Protein AF-A0A162LMN6-F1 (afd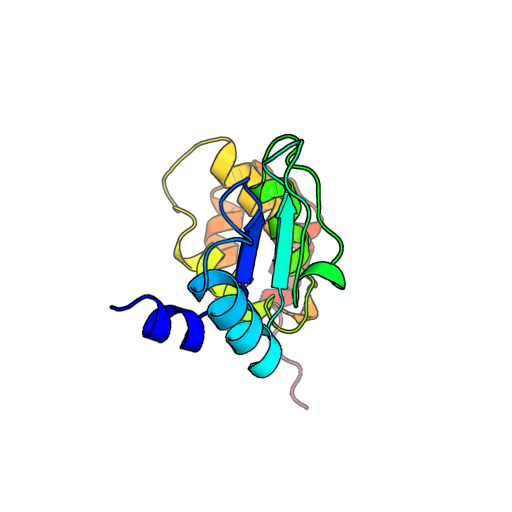b_monomer)

Foldseek 3Di:
DDPVVVLVVDQEEEAEFDPCQVVDPVNLVSLVSCVVVVHYYAYEYADPPTDDDDPCNPPDYDYDDPDPCLVCVLVQLAPPSRNQVSLVVLLVPLDLPDDDDVSLSSLVSNLSHPLVSDELVCLVSLVSVCVSDPSLVPDPSSVVSNVVSVDDPPDD

Solvent-accessible surface area (backbone atoms only — not comparable to full-atom values): 9344 Å² total; per-residue (Å²): 136,54,75,72,60,50,63,74,69,55,64,60,46,76,46,73,34,34,76,67,35,73,80,35,81,59,50,58,52,52,53,48,50,35,55,75,69,69,36,56,74,45,38,36,27,72,33,94,82,40,68,71,46,81,81,42,56,81,48,77,62,42,72,74,68,85,60,63,60,78,62,49,46,61,54,40,32,62,36,86,84,26,22,49,62,46,54,54,50,50,64,69,64,58,60,93,81,65,84,54,69,73,58,52,52,53,56,55,56,56,68,72,31,56,77,86,60,62,53,59,88,46,33,67,58,50,50,53,50,35,75,71,33,69,76,46,58,72,32,70,68,48,52,55,49,51,55,54,39,66,51,77,80,77,87,125

Mean predicted aligned error: 6.3 Å

Sequence (156 aa):
MSVQQTIFSCDALVALVCDNFSPSPWTDQEVGIALGRQIPVHCVRLSTTAKPAGFLAKVQAFPHQGNIVEHLLPHFITDPRTVRPAISSLLSILPYRADGRPVDEVALLLLKAPATAWQTTQKDRFSRLYHRRPVIRKSPQAQLLLDKLGREPAEA

Nearest PDB structures (foldseek):
  8fz9-assembly2_B  TM=8.334E-01  e=1.943E-02  Bacillus cereus
  2om7-assembly1_L  TM=6.691E-01  e=1.089E+00  Thermus thermophilus
  8d3d-assembly1_A  TM=5.738E-01  e=1.998E+00  Homo sapiens
  2pfs-assembly1_A-2  TM=5.393E-01  e=4.093E+00  Nitrosomo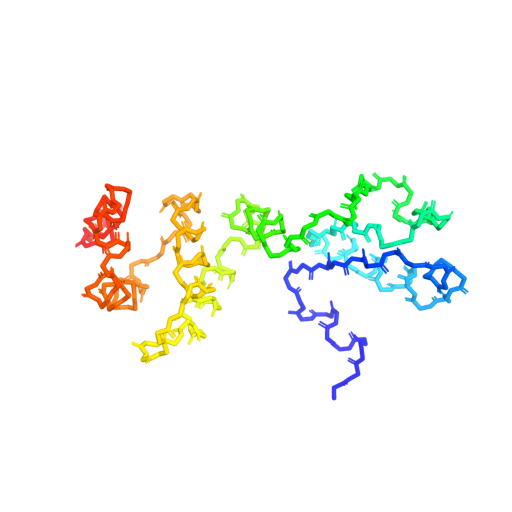nas europaea ATCC 19718
  2lm4-assembly1_A  TM=3.239E-01  e=9.361E+00  Saccharomyces cerevisiae S288C

Structure (mmCIF, N/CA/C/O backbone):
data_AF-A0A162LMN6-F1
#
_entry.id   AF-A0A162LMN6-F1
#
loop_
_atom_site.group_PDB
_atom_site.id
_atom_site.type_symbol
_atom_site.label_atom_id
_atom_site.label_alt_id
_atom_site.label_comp_id
_atom_site.label_asym_id
_atom_site.label_entity_id
_atom_site.label_seq_id
_atom_site.pdbx_PDB_ins_code
_atom_site.Cartn_x
_atom_site.Cartn_y
_atom_site.Cartn_z
_atom_site.occupancy
_atom_site.B_iso_or_equiv
_atom_site.auth_seq_id
_atom_site.auth_comp_id
_atom_site.auth_asym_id
_atom_site.auth_atom_id
_atom_site.pdbx_PDB_model_num
ATOM 1 N N . MET A 1 1 ? 12.670 -17.585 -5.551 1.00 54.31 1 MET A N 1
ATOM 2 C CA . MET A 1 1 ? 11.546 -16.809 -6.113 1.00 54.31 1 MET A CA 1
ATOM 3 C C . MET A 1 1 ? 12.109 -15.926 -7.209 1.00 54.31 1 MET A C 1
ATOM 5 O O . MET A 1 1 ? 13.056 -15.202 -6.926 1.00 54.31 1 MET A O 1
ATOM 9 N N . SER A 1 2 ? 11.625 -16.044 -8.445 1.00 76.00 2 SER A N 1
ATOM 10 C CA . SER A 1 2 ? 12.049 -15.165 -9.546 1.00 76.00 2 SER A CA 1
ATOM 11 C C . SER A 1 2 ? 11.235 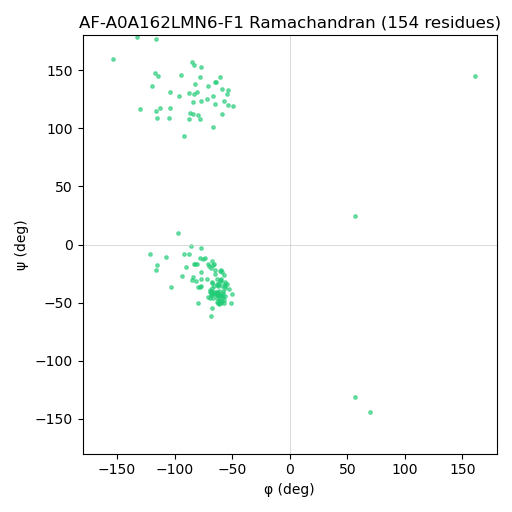-13.866 -9.548 1.00 76.00 2 SER A C 1
ATOM 13 O O . SER A 1 2 ? 10.120 -13.837 -9.031 1.00 76.00 2 SER A O 1
ATOM 15 N N . VAL A 1 3 ? 11.762 -12.794 -10.149 1.00 70.50 3 VAL A N 1
ATOM 16 C CA . VAL A 1 3 ? 11.070 -11.490 -10.239 1.00 70.50 3 VAL A CA 1
ATOM 17 C C . VAL A 1 3 ? 9.692 -11.624 -10.904 1.00 70.50 3 VAL A C 1
ATOM 19 O O . VAL A 1 3 ? 8.708 -11.056 -10.433 1.00 70.50 3 VAL A O 1
ATOM 22 N N . GLN A 1 4 ? 9.602 -12.488 -11.918 1.00 73.19 4 GLN A N 1
ATOM 23 C CA . GLN A 1 4 ? 8.353 -12.855 -12.586 1.00 73.19 4 GLN A CA 1
ATOM 24 C C . GLN A 1 4 ? 7.329 -13.451 -11.610 1.00 73.19 4 GLN A C 1
ATOM 26 O O . GLN A 1 4 ? 6.172 -13.060 -11.627 1.00 73.19 4 GLN A O 1
ATOM 31 N N . GLN A 1 5 ? 7.730 -14.362 -10.719 1.00 78.56 5 GLN A N 1
ATOM 32 C CA . GLN A 1 5 ? 6.806 -14.940 -9.734 1.00 78.56 5 GLN A CA 1
ATOM 33 C C . GLN A 1 5 ? 6.306 -13.885 -8.741 1.00 78.56 5 GLN A C 1
ATOM 35 O O . GLN A 1 5 ? 5.117 -13.847 -8.431 1.00 78.56 5 GLN A O 1
ATOM 40 N N . THR A 1 6 ? 7.191 -12.998 -8.283 1.00 80.06 6 THR A N 1
ATOM 41 C CA . THR A 1 6 ? 6.845 -11.961 -7.304 1.00 80.06 6 THR A CA 1
ATOM 42 C C . THR A 1 6 ? 5.808 -10.987 -7.856 1.00 80.06 6 THR A C 1
ATOM 44 O O . THR A 1 6 ? 4.851 -10.648 -7.154 1.00 80.06 6 THR A O 1
ATOM 47 N N . ILE A 1 7 ? 5.937 -10.588 -9.127 1.00 84.00 7 ILE A N 1
ATOM 48 C CA . ILE A 1 7 ? 4.994 -9.653 -9.746 1.00 84.00 7 ILE A CA 1
ATOM 49 C C . ILE A 1 7 ? 3.614 -10.257 -10.011 1.00 84.00 7 ILE A C 1
ATOM 51 O O . ILE A 1 7 ? 2.659 -9.509 -10.180 1.00 84.00 7 ILE A O 1
ATOM 55 N N . PHE A 1 8 ? 3.464 -11.585 -10.005 1.00 88.44 8 PHE A N 1
ATOM 56 C CA . PHE A 1 8 ? 2.144 -12.227 -10.036 1.00 88.44 8 PHE A CA 1
ATOM 57 C C . PHE A 1 8 ? 1.469 -12.278 -8.660 1.00 88.44 8 PHE A C 1
ATOM 59 O O . PHE A 1 8 ? 0.254 -12.460 -8.592 1.00 88.44 8 PHE A O 1
ATOM 66 N N . SER A 1 9 ? 2.226 -12.076 -7.580 1.00 88.69 9 SER A N 1
ATOM 67 C CA . SER A 1 9 ? 1.724 -12.129 -6.200 1.00 88.69 9 SER A CA 1
ATOM 68 C C . SER A 1 9 ? 1.604 -10.774 -5.498 1.00 88.69 9 SER A C 1
ATOM 70 O O . SER A 1 9 ? 1.027 -10.720 -4.420 1.00 88.69 9 SER A O 1
ATOM 72 N N . CYS A 1 10 ? 2.139 -9.684 -6.060 1.00 92.56 10 CYS A N 1
ATOM 73 C CA . CYS A 1 10 ? 2.071 -8.372 -5.410 1.00 92.56 10 CYS A CA 1
ATOM 74 C C . CYS A 1 10 ? 0.685 -7.716 -5.539 1.00 92.56 10 CYS A C 1
ATOM 76 O O . CYS A 1 10 ? -0.025 -7.939 -6.525 1.00 92.56 10 CYS A O 1
ATOM 78 N N . ASP A 1 11 ? 0.335 -6.866 -4.571 1.00 94.50 11 ASP A N 1
ATOM 79 C CA . ASP A 1 11 ? -0.909 -6.078 -4.572 1.00 94.50 11 ASP A CA 1
ATOM 80 C C . ASP A 1 11 ? -0.754 -4.706 -5.249 1.00 94.50 11 ASP A C 1
ATOM 82 O O . ASP A 1 11 ? -1.744 -4.096 -5.640 1.00 94.50 11 ASP A O 1
ATOM 86 N N . ALA A 1 12 ? 0.480 -4.213 -5.389 1.00 94.62 12 ALA A N 1
ATOM 87 C CA . ALA A 1 12 ? 0.829 -2.964 -6.065 1.00 94.62 12 ALA A CA 1
ATOM 88 C C . ALA A 1 12 ? 2.267 -3.018 -6.598 1.00 94.62 12 ALA A C 1
ATOM 90 O O . ALA A 1 12 ? 3.095 -3.788 -6.103 1.00 94.62 12 ALA A O 1
ATOM 91 N N . LEU A 1 13 ? 2.575 -2.165 -7.576 1.00 94.88 13 LEU A N 1
ATOM 92 C CA . LEU A 1 13 ? 3.923 -1.964 -8.101 1.00 94.88 13 LEU A CA 1
ATOM 93 C C . LEU A 1 13 ? 4.365 -0.514 -7.898 1.00 94.88 13 LEU A C 1
ATOM 95 O O . LEU A 1 13 ? 3.618 0.425 -8.165 1.00 94.88 13 LEU A O 1
ATOM 99 N N . VAL A 1 14 ? 5.611 -0.334 -7.464 1.00 94.19 14 VAL A N 1
ATOM 100 C CA . VAL A 1 14 ? 6.267 0.975 -7.386 1.00 94.19 14 VAL A CA 1
ATOM 101 C C . VAL A 1 14 ? 7.434 0.978 -8.363 1.00 94.19 14 VAL A C 1
ATOM 103 O O . VAL A 1 14 ? 8.441 0.312 -8.140 1.00 94.19 14 VAL A O 1
ATOM 106 N N . ALA A 1 15 ? 7.301 1.730 -9.449 1.00 93.69 15 ALA A N 1
ATOM 107 C CA . ALA A 1 15 ? 8.355 1.930 -10.427 1.00 93.69 15 ALA A CA 1
ATOM 108 C C . ALA A 1 15 ? 9.290 3.051 -9.961 1.00 93.69 15 ALA A C 1
ATOM 110 O O . ALA A 1 15 ? 8.897 4.217 -9.905 1.00 93.69 15 ALA A O 1
ATOM 111 N N . LEU A 1 16 ? 10.530 2.695 -9.631 1.00 92.31 16 LEU A N 1
ATOM 112 C CA . LEU A 1 16 ? 11.578 3.639 -9.247 1.00 92.31 16 LEU A CA 1
ATOM 113 C C . LEU A 1 16 ? 12.373 4.060 -10.490 1.00 92.31 16 LEU A C 1
ATOM 115 O O . LEU A 1 16 ? 13.318 3.389 -10.895 1.00 92.31 16 LEU A O 1
ATOM 119 N N . VAL A 1 17 ? 11.979 5.170 -11.113 1.00 92.50 17 VAL A N 1
ATOM 120 C CA . VAL A 1 17 ? 12.558 5.634 -12.379 1.00 92.50 17 VAL A CA 1
ATOM 121 C C . VAL A 1 17 ? 13.915 6.299 -12.138 1.00 92.50 17 VAL A C 1
ATOM 123 O O . VAL A 1 17 ? 14.004 7.419 -11.623 1.00 92.50 17 VAL A O 1
ATOM 126 N N . CYS A 1 18 ? 14.968 5.593 -12.541 1.00 92.50 18 CYS A N 1
ATOM 127 C CA . CYS A 1 18 ? 16.353 6.050 -12.646 1.00 92.50 18 CYS A CA 1
ATOM 128 C C . CYS A 1 18 ? 16.820 6.027 -14.115 1.00 92.50 18 CYS A C 1
ATOM 130 O O . CYS A 1 18 ? 16.078 5.591 -14.996 1.00 92.50 18 CYS A O 1
ATOM 132 N N . ASP A 1 19 ? 18.046 6.476 -14.390 1.00 90.75 19 ASP A N 1
ATOM 133 C CA . ASP A 1 19 ? 18.573 6.626 -15.762 1.00 90.75 19 ASP A CA 1
ATOM 134 C C . ASP A 1 19 ? 18.524 5.332 -16.580 1.00 90.75 19 ASP A C 1
ATOM 136 O O . ASP A 1 19 ? 18.215 5.353 -17.770 1.00 90.75 19 ASP A O 1
ATOM 140 N N . ASN A 1 20 ? 18.723 4.193 -15.916 1.00 88.88 20 ASN A N 1
ATOM 141 C CA . ASN A 1 20 ? 18.734 2.876 -16.549 1.00 88.88 20 ASN A CA 1
ATOM 142 C C . ASN A 1 20 ? 17.387 2.140 -16.452 1.00 88.88 20 ASN A C 1
ATOM 144 O O . ASN A 1 20 ? 17.314 0.961 -16.792 1.00 88.88 20 ASN A O 1
ATOM 148 N N . PHE A 1 21 ? 16.317 2.811 -16.007 1.00 90.31 21 PHE A N 1
ATOM 149 C CA . PHE A 1 21 ? 14.996 2.195 -15.888 1.00 90.31 21 PHE A CA 1
ATOM 150 C C . PHE A 1 21 ? 14.401 1.873 -17.264 1.00 90.31 21 PHE A C 1
ATOM 152 O O . PHE A 1 21 ? 14.169 0.710 -17.577 1.00 90.31 21 PHE A O 1
ATOM 159 N N . SER A 1 22 ? 14.183 2.890 -18.101 1.00 84.38 22 SER A N 1
ATOM 160 C CA . SER A 1 22 ? 13.542 2.737 -19.417 1.00 84.38 22 SER A CA 1
ATOM 161 C C . SER A 1 22 ? 14.372 1.944 -20.442 1.00 84.38 22 SER A C 1
ATOM 163 O O . SER A 1 22 ? 13.775 1.236 -21.245 1.00 84.38 22 SER A O 1
ATOM 165 N N . PRO A 1 23 ? 15.721 2.009 -20.448 1.00 86.25 23 PRO A N 1
ATOM 166 C CA . PRO A 1 23 ? 16.535 1.168 -21.330 1.00 86.25 23 PRO A CA 1
ATOM 167 C C . PRO A 1 23 ? 16.474 -0.335 -21.018 1.00 86.25 23 PRO A C 1
ATOM 169 O O . PRO A 1 23 ? 16.872 -1.145 -21.853 1.00 86.25 23 PRO A O 1
ATOM 172 N N . SER A 1 24 ? 16.025 -0.726 -19.822 1.00 85.69 24 SER A N 1
ATOM 173 C CA . SER A 1 24 ? 15.927 -2.136 -19.449 1.00 85.69 24 SER A CA 1
ATOM 174 C C . SER A 1 24 ? 14.696 -2.781 -20.098 1.00 85.69 24 SER A C 1
ATOM 176 O O . SER A 1 24 ? 13.578 -2.354 -19.823 1.00 85.69 24 SER A O 1
ATOM 178 N N . PRO A 1 25 ? 14.838 -3.863 -20.885 1.00 79.12 25 PRO A N 1
ATOM 179 C CA . PRO A 1 25 ? 13.688 -4.535 -21.496 1.00 79.12 25 PRO A CA 1
ATOM 180 C C . PRO A 1 25 ? 12.773 -5.226 -20.470 1.00 79.12 25 PRO A C 1
ATOM 182 O O . PRO A 1 25 ? 11.652 -5.609 -20.801 1.00 79.12 25 PRO A O 1
ATOM 185 N N . TRP A 1 26 ? 13.238 -5.403 -19.231 1.00 85.81 26 TRP A N 1
ATOM 186 C CA . TRP A 1 26 ? 12.476 -6.043 -18.159 1.00 85.81 26 TRP A CA 1
ATOM 187 C C . TRP A 1 26 ? 11.492 -5.096 -17.471 1.00 85.81 26 TRP A C 1
ATOM 189 O O . TRP A 1 26 ? 10.427 -5.538 -17.048 1.00 85.81 26 TRP A O 1
ATOM 199 N N . THR A 1 27 ? 11.798 -3.799 -17.387 1.00 89.81 27 THR A N 1
ATOM 200 C CA . THR A 1 27 ? 10.966 -2.843 -16.636 1.00 89.81 27 THR A CA 1
ATOM 201 C C . THR A 1 27 ? 9.610 -2.629 -17.301 1.00 89.81 27 THR A C 1
ATOM 203 O O . THR A 1 27 ? 8.588 -2.643 -16.618 1.00 89.81 27 THR A O 1
ATOM 206 N N . ASP A 1 28 ? 9.568 -2.527 -18.631 1.00 88.44 28 ASP A N 1
ATOM 207 C CA . ASP A 1 28 ? 8.308 -2.436 -19.378 1.00 88.44 28 ASP A CA 1
ATOM 208 C C . ASP A 1 28 ? 7.492 -3.737 -19.305 1.00 88.44 28 ASP A C 1
ATOM 210 O O . ASP A 1 28 ? 6.262 -3.680 -19.258 1.00 88.44 28 ASP A O 1
ATOM 214 N N . GLN A 1 29 ? 8.142 -4.908 -19.230 1.00 89.44 29 GLN A N 1
ATOM 215 C CA . GLN A 1 29 ? 7.437 -6.177 -19.007 1.00 89.44 29 GLN A CA 1
ATOM 216 C C . GLN A 1 29 ? 6.805 -6.221 -17.618 1.00 89.44 29 GLN A C 1
ATOM 218 O O . GLN A 1 29 ? 5.638 -6.580 -17.486 1.00 89.44 29 GLN A O 1
ATOM 223 N N . GLU A 1 30 ? 7.548 -5.827 -16.584 1.00 91.44 30 GLU A N 1
ATOM 224 C CA . GLU A 1 30 ? 7.043 -5.799 -15.216 1.00 91.44 30 GLU A CA 1
ATOM 225 C C . GLU A 1 30 ? 5.863 -4.829 -15.077 1.00 91.44 30 GLU A C 1
ATOM 227 O O . GLU A 1 30 ? 4.782 -5.203 -14.616 1.00 91.44 30 GLU A O 1
ATOM 232 N N . VAL A 1 31 ? 6.025 -3.596 -15.563 1.00 92.88 31 VAL A N 1
ATOM 233 C CA . VAL A 1 31 ? 4.945 -2.601 -15.572 1.00 92.88 31 VAL A CA 1
ATOM 234 C C . VAL A 1 31 ? 3.749 -3.115 -16.376 1.00 92.88 31 VAL A C 1
ATOM 236 O O . VAL A 1 31 ? 2.614 -3.008 -15.913 1.00 92.88 31 VAL A O 1
ATOM 239 N N . GLY A 1 32 ? 3.985 -3.718 -17.543 1.00 91.75 32 GLY A N 1
ATOM 240 C CA . GLY A 1 32 ? 2.941 -4.308 -18.377 1.00 91.75 32 GLY A CA 1
ATOM 241 C C . GLY A 1 32 ? 2.150 -5.402 -17.656 1.00 91.75 32 GLY A C 1
ATOM 242 O O . GLY A 1 32 ? 0.920 -5.393 -17.701 1.00 91.75 32 GLY A O 1
ATOM 243 N N . ILE A 1 33 ? 2.825 -6.301 -16.930 1.00 92.94 33 ILE A N 1
ATOM 244 C CA . ILE A 1 33 ? 2.175 -7.348 -16.126 1.00 92.94 33 ILE A CA 1
ATOM 245 C C . ILE A 1 33 ? 1.319 -6.726 -15.018 1.00 92.94 33 ILE A C 1
ATOM 247 O O . ILE A 1 33 ? 0.168 -7.124 -14.843 1.00 92.94 33 ILE A O 1
ATOM 251 N N . ALA A 1 34 ? 1.839 -5.735 -14.288 1.00 93.94 34 ALA A N 1
ATOM 252 C CA . ALA A 1 34 ? 1.089 -5.065 -13.225 1.00 93.94 34 ALA A CA 1
ATOM 253 C C . ALA A 1 34 ? -0.169 -4.355 -13.761 1.00 93.94 34 ALA A C 1
ATOM 255 O O . ALA A 1 34 ? -1.255 -4.505 -13.196 1.00 93.94 34 ALA A O 1
ATOM 256 N N . LEU A 1 35 ? -0.048 -3.651 -14.891 1.00 93.19 35 LEU A N 1
ATOM 257 C CA . LEU A 1 35 ? -1.184 -3.017 -15.565 1.00 93.19 35 LEU A CA 1
ATOM 258 C C . LEU A 1 35 ? -2.203 -4.049 -16.064 1.00 93.19 35 LEU A C 1
ATOM 260 O O . LEU A 1 35 ? -3.403 -3.857 -15.874 1.00 93.19 35 LEU A O 1
ATOM 264 N N . GLY A 1 36 ? -1.743 -5.163 -16.643 1.00 92.94 36 GLY A N 1
ATOM 265 C CA . GLY A 1 36 ? -2.602 -6.268 -17.079 1.00 92.94 36 GLY A CA 1
ATOM 266 C C . GLY A 1 36 ? -3.351 -6.941 -15.925 1.00 92.94 36 GLY A C 1
ATOM 267 O O . GLY A 1 36 ? -4.507 -7.324 -16.082 1.00 92.94 36 GLY A O 1
ATOM 268 N N . ARG A 1 37 ? -2.734 -7.013 -14.738 1.00 94.00 37 ARG A N 1
ATOM 269 C CA . ARG A 1 37 ? -3.362 -7.469 -13.482 1.00 94.00 37 ARG A CA 1
ATOM 270 C C . ARG A 1 37 ? -4.282 -6.421 -12.839 1.00 94.00 37 ARG A C 1
ATOM 272 O O . ARG A 1 37 ? -4.884 -6.708 -11.810 1.00 94.00 37 ARG A O 1
ATOM 279 N N . GLN A 1 38 ? -4.379 -5.218 -13.409 1.00 93.00 38 GLN A N 1
ATOM 280 C CA . GLN A 1 38 ? -5.166 -4.090 -12.895 1.00 93.00 38 GLN A CA 1
ATOM 281 C C . GLN A 1 38 ? -4.814 -3.657 -11.457 1.00 93.00 38 GLN A C 1
ATOM 283 O O . GLN A 1 38 ? -5.628 -3.025 -10.772 1.00 93.00 38 GLN A O 1
ATOM 288 N N . ILE A 1 39 ? -3.590 -3.937 -11.003 1.00 94.56 39 ILE A N 1
ATOM 289 C CA . ILE A 1 39 ? -3.095 -3.471 -9.703 1.00 94.56 39 ILE A CA 1
ATOM 290 C C . ILE A 1 39 ? -2.558 -2.032 -9.802 1.00 94.56 39 ILE A C 1
ATOM 292 O O . ILE A 1 39 ? -2.171 -1.594 -10.890 1.00 94.56 39 ILE A O 1
ATOM 296 N N . PRO A 1 40 ? -2.538 -1.256 -8.703 1.00 94.75 40 PRO A N 1
ATOM 297 C CA . PRO A 1 40 ? -1.967 0.086 -8.714 1.00 94.75 40 PRO A CA 1
ATOM 298 C C . PRO A 1 40 ? -0.491 0.082 -9.125 1.00 94.75 40 PRO A C 1
ATOM 300 O O . PRO A 1 40 ? 0.311 -0.697 -8.606 1.00 94.75 40 PRO A O 1
ATOM 303 N N . VAL A 1 41 ? -0.134 0.997 -10.029 1.00 94.75 41 VAL A N 1
ATOM 304 C CA . VAL A 1 41 ? 1.247 1.278 -10.433 1.00 94.75 41 VAL A CA 1
ATOM 305 C C . VAL A 1 41 ? 1.576 2.713 -10.037 1.00 94.75 41 VAL A C 1
ATOM 307 O O . VAL A 1 41 ? 0.987 3.657 -10.562 1.00 94.75 41 VAL A O 1
ATOM 310 N N . HIS A 1 42 ? 2.521 2.881 -9.116 1.00 93.62 42 HIS A N 1
ATOM 311 C CA . HIS A 1 42 ? 3.016 4.186 -8.685 1.00 93.62 42 HIS A CA 1
ATOM 312 C C . HIS A 1 42 ? 4.381 4.444 -9.300 1.00 93.62 42 HIS A C 1
ATOM 314 O O . HIS A 1 42 ? 5.272 3.605 -9.213 1.00 93.62 42 HIS A O 1
ATOM 320 N N . CYS A 1 43 ? 4.565 5.615 -9.898 1.00 93.12 43 CYS A N 1
ATOM 321 C CA . CYS A 1 43 ? 5.834 5.995 -10.497 1.00 93.12 43 CYS A CA 1
ATOM 322 C C . CYS A 1 43 ? 6.549 7.000 -9.591 1.00 93.12 43 CYS A C 1
ATOM 324 O O . CYS A 1 43 ? 6.053 8.102 -9.377 1.00 93.12 43 CYS A O 1
ATOM 326 N N . VAL A 1 44 ? 7.726 6.647 -9.079 1.00 92.44 44 VAL A N 1
ATOM 327 C CA . VAL A 1 44 ? 8.584 7.546 -8.298 1.00 92.44 44 VAL A CA 1
ATOM 328 C C . VAL A 1 44 ? 9.834 7.829 -9.110 1.00 92.44 44 VAL A C 1
ATOM 330 O O . VAL A 1 44 ? 10.610 6.933 -9.429 1.00 92.44 44 VAL A O 1
ATOM 333 N N . ARG A 1 45 ? 10.037 9.093 -9.459 1.00 91.31 45 ARG A N 1
ATOM 334 C CA . ARG A 1 45 ? 11.191 9.543 -10.223 1.00 91.31 45 ARG A CA 1
ATOM 335 C C . ARG A 1 45 ? 12.342 9.860 -9.273 1.00 91.31 45 ARG A C 1
ATOM 337 O O . ARG A 1 45 ? 12.299 10.863 -8.561 1.00 91.31 45 ARG A O 1
ATOM 344 N N . LEU A 1 46 ? 13.356 8.995 -9.281 1.00 89.69 46 LEU A N 1
ATOM 345 C CA . LEU A 1 46 ? 14.588 9.157 -8.504 1.00 89.69 46 LEU A CA 1
ATOM 346 C C . LEU A 1 46 ? 15.616 10.030 -9.235 1.00 89.69 46 LEU A C 1
ATOM 348 O O . LEU A 1 46 ? 16.397 10.723 -8.593 1.00 89.69 46 LEU A O 1
ATOM 352 N N . SER A 1 47 ? 15.613 10.006 -10.571 1.00 86.50 47 SER A N 1
ATOM 353 C CA . SER A 1 47 ? 16.553 10.776 -11.393 1.00 86.50 47 SER A CA 1
ATOM 354 C C . SER A 1 47 ? 15.995 12.135 -11.835 1.00 86.50 47 SER A C 1
ATOM 356 O O . SER A 1 47 ? 14.805 12.302 -12.120 1.00 86.50 47 SER A O 1
ATOM 358 N N . THR A 1 48 ? 16.872 13.132 -11.936 1.00 83.81 48 THR A N 1
ATOM 359 C CA . THR A 1 48 ? 16.546 14.449 -12.498 1.00 83.81 48 THR A CA 1
ATOM 360 C C . THR A 1 48 ? 16.480 14.443 -14.026 1.00 83.81 48 THR A C 1
ATOM 362 O O . THR A 1 48 ? 15.779 15.282 -14.591 1.00 83.81 48 THR A O 1
ATOM 365 N N . THR A 1 49 ? 17.151 13.496 -14.683 1.00 87.75 49 THR A N 1
ATOM 366 C CA . THR A 1 49 ? 17.288 13.398 -16.144 1.00 87.75 49 THR A CA 1
ATOM 367 C C . THR A 1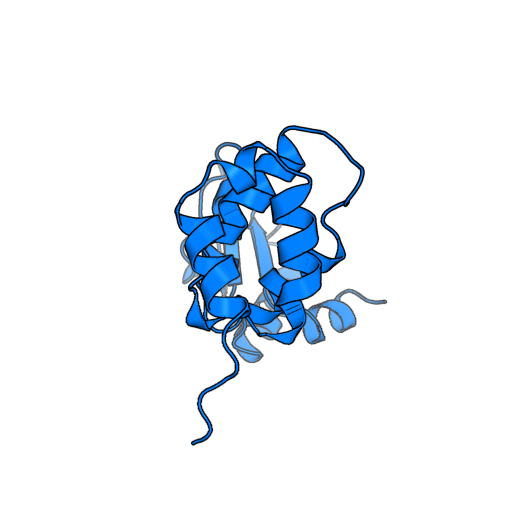 49 ? 16.382 12.322 -16.742 1.00 87.75 49 THR A C 1
ATOM 369 O O . THR A 1 49 ? 15.812 12.536 -17.814 1.00 87.75 49 THR A O 1
ATOM 372 N N . ALA A 1 50 ? 16.183 11.199 -16.048 1.00 87.06 50 ALA A N 1
ATOM 373 C CA . ALA A 1 50 ? 15.298 10.135 -16.508 1.00 87.06 50 ALA A CA 1
ATOM 374 C C . ALA A 1 50 ? 13.827 10.552 -16.424 1.00 87.06 50 ALA A C 1
ATOM 376 O O . ALA A 1 50 ? 13.365 11.103 -15.420 1.00 87.06 50 ALA A O 1
ATOM 377 N N . LYS A 1 51 ? 13.064 10.230 -17.469 1.00 87.19 51 LYS A N 1
ATOM 378 C CA . LYS A 1 51 ? 11.615 10.440 -17.520 1.00 87.19 51 LYS A CA 1
ATOM 379 C C . LYS A 1 51 ? 10.895 9.097 -17.655 1.00 87.19 51 LYS A C 1
ATOM 381 O O . LYS A 1 51 ? 11.433 8.199 -18.306 1.00 87.19 51 LYS A O 1
ATOM 386 N N . PRO A 1 52 ? 9.686 8.959 -17.081 1.00 87.06 52 PRO A N 1
ATOM 387 C CA . PRO A 1 52 ? 8.825 7.818 -17.364 1.00 87.06 52 PRO A CA 1
ATOM 388 C C . PRO A 1 52 ? 8.617 7.684 -18.875 1.00 87.06 52 PRO A C 1
ATOM 390 O O . PRO A 1 52 ? 8.339 8.672 -19.555 1.00 87.06 52 PRO A O 1
ATOM 393 N N . ALA A 1 53 ? 8.766 6.470 -19.391 1.00 87.88 53 ALA A N 1
ATOM 394 C CA . ALA A 1 53 ? 8.584 6.134 -20.798 1.00 87.88 53 ALA A CA 1
ATOM 395 C C . ALA A 1 53 ? 7.706 4.879 -20.921 1.00 87.88 53 ALA A C 1
ATOM 397 O O . ALA A 1 53 ? 7.260 4.336 -19.907 1.00 87.88 53 ALA A O 1
ATOM 398 N N . GLY A 1 54 ? 7.421 4.450 -22.153 1.00 87.44 54 GLY A N 1
ATOM 399 C CA . GLY A 1 54 ? 6.649 3.232 -22.405 1.00 87.44 54 GLY A CA 1
ATOM 400 C C . GLY A 1 54 ? 5.280 3.265 -21.724 1.00 87.44 54 GLY A C 1
ATOM 401 O O . GLY A 1 54 ? 4.555 4.263 -21.793 1.0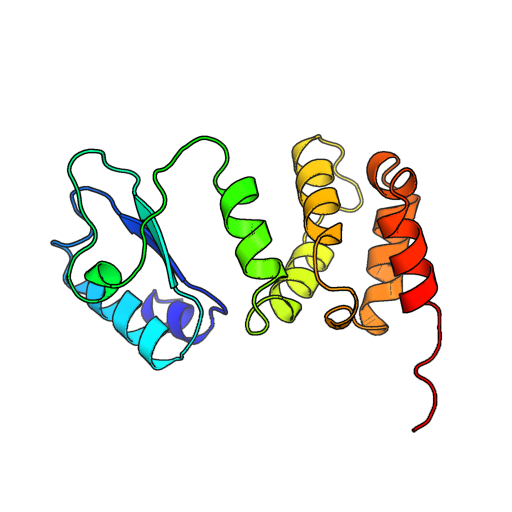0 87.44 54 GLY A O 1
ATOM 402 N N . PHE A 1 55 ? 4.938 2.188 -21.016 1.00 88.44 55 PHE A N 1
ATOM 403 C CA . PHE A 1 55 ? 3.683 2.101 -20.266 1.00 88.44 55 PHE A CA 1
ATOM 404 C C . PHE A 1 55 ? 3.574 3.136 -19.133 1.00 88.44 55 PHE A C 1
ATOM 406 O O . PHE A 1 55 ? 2.471 3.600 -18.833 1.00 88.44 55 PHE A O 1
ATOM 413 N N . LEU A 1 56 ? 4.698 3.557 -18.540 1.00 90.69 56 LEU A N 1
ATOM 414 C CA . LEU A 1 56 ? 4.716 4.571 -17.481 1.00 90.69 56 LEU A CA 1
ATOM 415 C C . LEU A 1 56 ? 4.568 6.002 -17.998 1.00 90.69 56 LEU A C 1
ATOM 417 O O . LEU A 1 56 ? 4.311 6.893 -17.195 1.00 90.69 56 LEU A O 1
ATOM 421 N N . ALA A 1 57 ? 4.670 6.252 -19.308 1.00 87.50 57 ALA A N 1
ATOM 422 C CA . ALA A 1 57 ? 4.502 7.599 -19.864 1.00 87.50 57 ALA A CA 1
ATOM 423 C C . ALA A 1 57 ? 3.121 8.210 -19.548 1.00 87.50 57 ALA A C 1
ATOM 425 O O . ALA A 1 57 ? 2.965 9.428 -19.530 1.00 87.50 57 ALA A O 1
ATOM 426 N N . LYS A 1 58 ? 2.118 7.360 -19.287 1.00 85.25 58 LYS A N 1
ATOM 427 C CA . LYS A 1 58 ? 0.751 7.756 -18.912 1.00 85.25 58 LYS A CA 1
ATOM 428 C C . LYS A 1 58 ? 0.538 7.859 -17.397 1.00 85.25 58 LYS A C 1
ATOM 430 O O . LYS A 1 58 ? -0.524 8.298 -16.967 1.00 85.25 58 LYS A O 1
ATOM 435 N N . VAL A 1 59 ? 1.509 7.431 -16.591 1.00 84.94 59 VAL A N 1
ATOM 436 C CA . VAL A 1 59 ? 1.432 7.439 -15.128 1.00 84.94 59 VAL A CA 1
ATOM 437 C C . VAL A 1 59 ? 2.109 8.703 -14.613 1.00 84.94 59 VAL A C 1
ATOM 439 O O . VAL A 1 59 ? 3.259 8.986 -14.947 1.00 84.94 59 VAL A O 1
ATOM 442 N N . GLN A 1 60 ? 1.412 9.468 -13.773 1.00 84.38 60 GLN A N 1
ATOM 443 C CA . GLN A 1 60 ? 2.015 10.637 -13.143 1.00 84.38 60 GLN A CA 1
ATOM 444 C C . GLN A 1 60 ? 3.153 10.197 -12.217 1.00 84.38 60 GLN A C 1
ATOM 446 O O . GLN A 1 60 ? 2.946 9.435 -11.272 1.00 84.38 60 GLN A O 1
ATOM 451 N N . ALA A 1 61 ? 4.357 10.695 -12.496 1.00 86.31 61 ALA A N 1
ATOM 452 C CA . ALA A 1 61 ? 5.517 10.431 -11.667 1.00 86.31 61 ALA A CA 1
ATOM 453 C C . ALA A 1 61 ? 5.642 11.445 -10.535 1.00 86.31 61 ALA A C 1
ATOM 455 O O . ALA A 1 61 ? 5.654 12.658 -10.762 1.00 86.31 61 ALA A O 1
ATOM 456 N N . PHE A 1 62 ? 5.822 10.934 -9.326 1.00 85.44 62 PHE A N 1
ATOM 457 C CA . PHE A 1 62 ? 6.143 11.733 -8.156 1.00 85.44 62 PHE A CA 1
ATOM 458 C C . PHE A 1 62 ? 7.654 11.983 -8.119 1.00 85.44 62 PHE A C 1
ATOM 460 O O . PHE A 1 62 ? 8.424 11.028 -8.268 1.00 85.44 62 PHE A O 1
ATOM 467 N N . PRO A 1 63 ? 8.127 13.228 -7.951 1.00 81.38 63 PRO A N 1
ATOM 468 C CA . PRO A 1 63 ? 9.541 13.461 -7.689 1.00 81.38 63 PRO A CA 1
ATOM 469 C C . PRO A 1 63 ? 9.911 12.844 -6.335 1.00 81.38 63 PRO A C 1
ATOM 471 O O . PRO A 1 63 ? 9.151 12.957 -5.374 1.00 81.38 63 PRO A O 1
ATOM 474 N N . HIS A 1 64 ? 11.080 12.212 -6.236 1.00 79.75 64 HIS A N 1
ATOM 475 C CA . HIS A 1 64 ? 11.587 11.773 -4.941 1.00 79.75 64 HIS A CA 1
ATOM 476 C C . HIS A 1 64 ? 11.925 12.985 -4.066 1.00 79.75 64 HIS A C 1
ATOM 478 O O . HIS A 1 64 ? 12.952 13.636 -4.251 1.00 79.75 64 HIS A O 1
ATOM 484 N N . GLN A 1 65 ? 11.034 13.300 -3.129 1.00 72.81 65 GLN A N 1
ATOM 485 C CA . GLN A 1 65 ? 11.225 14.339 -2.126 1.00 72.81 65 GLN A CA 1
ATOM 486 C C . GLN A 1 65 ? 10.899 13.755 -0.751 1.00 72.81 65 GLN A C 1
ATOM 488 O O . GLN A 1 65 ? 9.769 13.348 -0.494 1.00 72.81 65 GLN A O 1
ATOM 493 N N . GLY A 1 66 ? 11.899 13.705 0.130 1.00 77.44 66 GLY A N 1
ATOM 494 C CA . GLY A 1 66 ? 11.724 13.249 1.508 1.00 77.44 66 GLY A CA 1
ATOM 495 C C . GLY A 1 66 ? 11.444 11.749 1.646 1.00 77.44 66 GLY A C 1
ATOM 496 O O . GLY A 1 66 ? 12.011 10.915 0.937 1.00 77.44 66 GLY A O 1
ATOM 497 N N . ASN A 1 67 ? 10.597 11.403 2.617 1.00 82.75 67 ASN A N 1
ATOM 498 C CA . ASN A 1 67 ? 10.316 10.025 2.997 1.00 82.75 67 ASN A CA 1
ATOM 499 C C . ASN A 1 67 ? 9.312 9.371 2.034 1.00 82.75 67 ASN A C 1
ATOM 501 O O . ASN A 1 67 ? 8.123 9.691 2.022 1.00 82.75 67 ASN A O 1
ATOM 505 N N . ILE A 1 68 ? 9.787 8.396 1.255 1.00 82.94 68 ILE A N 1
ATOM 506 C CA . ILE A 1 68 ? 8.962 7.668 0.283 1.00 82.94 68 ILE A CA 1
ATOM 507 C C . ILE A 1 68 ? 7.775 6.939 0.936 1.00 82.94 68 ILE A C 1
ATOM 509 O O . ILE A 1 68 ? 6.729 6.798 0.307 1.00 82.94 68 ILE A O 1
ATOM 513 N N . VAL A 1 69 ? 7.902 6.513 2.199 1.00 83.44 69 VAL A N 1
ATOM 514 C CA . VAL A 1 69 ? 6.831 5.817 2.928 1.00 83.44 69 VAL A CA 1
ATOM 515 C C . VAL A 1 69 ? 5.683 6.770 3.233 1.00 83.44 69 VAL A C 1
ATOM 517 O O . VAL A 1 69 ? 4.533 6.431 2.971 1.00 83.44 69 VAL A O 1
ATOM 520 N N . GLU A 1 70 ? 5.978 7.971 3.730 1.00 83.25 70 GLU A N 1
ATOM 521 C CA . GLU A 1 70 ? 4.957 8.992 4.006 1.00 83.25 70 GLU A CA 1
ATOM 522 C C . GLU A 1 70 ? 4.193 9.397 2.748 1.00 83.25 70 GLU A C 1
ATOM 524 O O . GLU A 1 70 ? 3.012 9.734 2.829 1.00 83.25 70 GLU A O 1
ATOM 529 N N . HIS A 1 71 ? 4.855 9.330 1.594 1.00 85.94 71 HIS A N 1
ATOM 530 C CA . HIS A 1 71 ? 4.242 9.641 0.315 1.00 85.94 71 HIS A CA 1
ATOM 531 C C . HIS A 1 71 ? 3.400 8.480 -0.230 1.00 85.94 71 HIS A C 1
ATOM 533 O O . HIS A 1 71 ? 2.244 8.680 -0.588 1.00 85.94 71 HIS A O 1
ATOM 539 N N . LEU A 1 72 ? 3.943 7.257 -0.273 1.00 89.50 72 LEU A N 1
ATOM 540 C CA . LEU A 1 72 ? 3.282 6.105 -0.900 1.00 89.50 72 LEU A CA 1
ATOM 541 C C . LEU A 1 72 ? 2.215 5.455 -0.023 1.00 89.50 72 LEU A C 1
ATOM 543 O O . LEU A 1 72 ? 1.190 5.005 -0.534 1.00 89.50 72 LEU A O 1
ATOM 547 N N . LEU A 1 73 ? 2.435 5.390 1.291 1.00 90.44 73 LEU A N 1
ATOM 548 C CA . LEU A 1 73 ? 1.541 4.664 2.185 1.00 90.44 73 LEU A CA 1
ATOM 549 C C . LEU A 1 73 ? 0.098 5.199 2.150 1.00 90.44 73 LEU A C 1
ATOM 551 O O . LEU A 1 73 ? -0.805 4.369 2.043 1.00 90.44 73 LEU A O 1
ATOM 555 N N . PRO A 1 74 ? -0.157 6.527 2.157 1.00 91.38 74 PRO A N 1
ATOM 556 C CA . PRO A 1 74 ? -1.497 7.074 1.956 1.00 91.38 74 PRO A CA 1
ATOM 557 C C . PRO A 1 74 ? -2.195 6.556 0.698 1.00 91.38 74 PRO A C 1
ATOM 559 O O . PRO A 1 74 ? -3.392 6.288 0.753 1.00 91.38 74 PRO A O 1
ATOM 562 N N . HIS A 1 75 ? -1.475 6.365 -0.411 1.00 92.00 75 HIS A N 1
ATOM 563 C CA . HIS A 1 75 ? -2.064 5.819 -1.633 1.00 92.00 75 HIS A CA 1
ATOM 564 C C . HIS A 1 75 ? -2.478 4.355 -1.455 1.00 92.00 75 HIS A C 1
ATOM 566 O O . HIS A 1 75 ? -3.591 3.987 -1.821 1.00 92.00 75 HIS A O 1
ATOM 572 N N . PHE A 1 76 ? -1.647 3.531 -0.812 1.00 94.06 76 PHE A N 1
ATOM 573 C CA . PHE A 1 76 ? -1.983 2.123 -0.586 1.00 94.06 76 PHE A CA 1
ATOM 574 C C . PHE A 1 76 ? -3.155 1.923 0.373 1.00 94.06 76 PHE A C 1
ATOM 576 O O . PHE A 1 76 ? -3.972 1.027 0.167 1.00 94.06 76 PHE A O 1
ATOM 583 N N . ILE A 1 77 ? -3.256 2.746 1.416 1.00 93.94 77 ILE A N 1
ATOM 584 C CA . ILE A 1 77 ? -4.311 2.622 2.430 1.00 93.94 77 ILE A CA 1
ATOM 585 C C . ILE A 1 77 ? -5.610 3.341 2.051 1.00 93.94 77 ILE A C 1
ATOM 587 O O . ILE A 1 77 ? -6.565 3.301 2.822 1.00 93.94 77 ILE A O 1
ATOM 591 N N . THR A 1 78 ? -5.662 4.008 0.898 1.00 92.06 78 THR A N 1
ATOM 592 C CA . THR A 1 78 ? -6.884 4.648 0.386 1.00 92.06 78 THR A CA 1
ATOM 593 C C . THR A 1 78 ? -7.369 4.030 -0.920 1.00 92.06 78 THR A C 1
ATOM 595 O O . THR A 1 78 ? -8.564 4.107 -1.202 1.00 92.06 78 THR A O 1
ATOM 598 N N . ASP A 1 79 ? -6.501 3.359 -1.684 1.00 93.81 79 ASP A N 1
ATOM 599 C CA . ASP A 1 79 ? -6.914 2.624 -2.877 1.00 93.81 79 ASP A CA 1
ATOM 600 C C . ASP A 1 79 ? -7.695 1.350 -2.484 1.00 93.81 79 ASP A C 1
ATOM 602 O O . ASP A 1 79 ? -7.195 0.522 -1.709 1.00 93.81 79 ASP A O 1
ATOM 606 N N . PRO A 1 80 ? -8.923 1.155 -3.004 1.00 93.06 80 PRO A N 1
ATOM 607 C CA . PRO A 1 80 ? -9.772 0.018 -2.648 1.00 93.06 80 PRO A CA 1
ATOM 608 C C . PRO A 1 80 ? -9.152 -1.343 -2.990 1.00 93.06 80 PRO A C 1
ATOM 610 O O . PRO A 1 80 ? -9.521 -2.344 -2.375 1.00 93.06 80 PRO A O 1
ATOM 613 N N . ARG A 1 81 ? -8.206 -1.391 -3.936 1.00 93.62 81 ARG A N 1
ATOM 614 C CA . ARG A 1 81 ? -7.517 -2.618 -4.357 1.00 93.62 81 ARG A CA 1
ATOM 615 C C . ARG A 1 81 ? -6.449 -3.052 -3.357 1.00 93.62 81 ARG A C 1
ATOM 617 O O . ARG A 1 81 ? -6.209 -4.244 -3.216 1.00 93.62 81 ARG A O 1
ATOM 624 N N . THR A 1 82 ? -5.836 -2.110 -2.638 1.00 95.81 82 THR A N 1
ATOM 625 C CA . THR A 1 82 ? -4.681 -2.383 -1.763 1.00 95.81 82 THR A CA 1
ATOM 626 C C . THR A 1 82 ? -4.944 -2.147 -0.287 1.00 95.81 82 THR A C 1
ATOM 628 O O . THR A 1 82 ? -4.205 -2.666 0.544 1.00 95.81 82 THR A O 1
ATOM 631 N N . VAL A 1 83 ? -5.987 -1.402 0.083 1.00 95.31 83 VAL A N 1
ATOM 632 C CA . VAL A 1 83 ? -6.195 -0.990 1.478 1.00 95.31 83 VAL A CA 1
ATOM 633 C C . VAL A 1 83 ? -6.289 -2.174 2.444 1.00 95.31 83 VAL A C 1
ATOM 635 O O . VAL A 1 83 ? -5.690 -2.150 3.517 1.00 95.31 83 VAL A O 1
ATOM 638 N N . ARG A 1 84 ? -6.989 -3.247 2.063 1.00 93.69 84 ARG A N 1
ATOM 639 C CA . ARG A 1 84 ? -7.151 -4.438 2.910 1.00 93.69 84 ARG A CA 1
ATOM 640 C C . ARG A 1 84 ? -5.839 -5.208 3.109 1.00 93.69 84 ARG A C 1
ATOM 642 O O . ARG A 1 84 ? -5.474 -5.412 4.273 1.00 93.69 84 ARG A O 1
ATOM 649 N N . PRO A 1 85 ? -5.118 -5.626 2.045 1.00 93.75 85 PRO A N 1
ATOM 650 C CA . PRO A 1 85 ? -3.827 -6.284 2.223 1.00 93.75 85 PRO A CA 1
ATOM 651 C C . PRO A 1 85 ? -2.805 -5.366 2.905 1.00 93.75 85 PRO A C 1
ATOM 653 O O . PRO A 1 85 ? -2.068 -5.838 3.769 1.00 93.75 85 PRO A O 1
ATOM 656 N N . ALA A 1 86 ? -2.826 -4.053 2.638 1.00 93.81 86 ALA A N 1
ATOM 657 C CA . ALA A 1 86 ? -1.956 -3.088 3.308 1.00 93.81 86 ALA A CA 1
ATOM 658 C C . ALA A 1 86 ? -2.197 -3.045 4.825 1.00 93.81 86 ALA A C 1
ATOM 660 O O . ALA A 1 86 ? -1.247 -3.214 5.589 1.00 93.81 86 ALA A O 1
ATOM 661 N N . ILE A 1 87 ? -3.450 -2.887 5.279 1.00 93.69 87 ILE A N 1
ATOM 662 C CA . ILE A 1 87 ? -3.785 -2.909 6.715 1.00 93.69 87 ILE A CA 1
ATOM 663 C C . ILE A 1 87 ? -3.354 -4.242 7.339 1.00 93.69 87 ILE A C 1
ATOM 665 O O . ILE A 1 87 ? -2.693 -4.245 8.375 1.00 93.69 87 ILE A O 1
ATOM 669 N N . SER A 1 88 ? -3.698 -5.371 6.710 1.00 91.75 88 SER A N 1
ATOM 670 C CA . SER A 1 88 ? -3.371 -6.705 7.231 1.00 91.75 88 SER A CA 1
ATOM 671 C C . SER A 1 88 ? -1.859 -6.900 7.391 1.00 91.75 88 SER A C 1
ATOM 673 O O . SER A 1 88 ? -1.381 -7.241 8.476 1.00 91.75 88 SER A O 1
ATOM 675 N N . SER A 1 89 ? -1.099 -6.599 6.334 1.00 91.06 89 SER A N 1
ATOM 676 C CA . SER A 1 89 ? 0.358 -6.707 6.317 1.00 91.06 89 SER A CA 1
ATOM 677 C C . SER A 1 89 ? 0.990 -5.795 7.362 1.00 91.06 89 SER A C 1
ATOM 679 O O . SER A 1 89 ? 1.760 -6.264 8.199 1.00 91.06 89 SER A O 1
ATOM 681 N N . LEU A 1 90 ? 0.620 -4.512 7.393 1.00 90.38 90 LEU A N 1
ATOM 682 C CA . LEU A 1 90 ? 1.186 -3.547 8.334 1.00 90.38 90 LEU A CA 1
ATOM 683 C C . LEU A 1 90 ? 0.870 -3.914 9.788 1.00 90.38 90 LEU A C 1
ATOM 685 O O . LEU A 1 90 ? 1.773 -3.928 10.616 1.00 90.38 90 LEU A O 1
ATOM 689 N N . LEU A 1 91 ? -0.361 -4.318 10.111 1.00 89.06 91 LEU A N 1
ATOM 690 C CA . LEU A 1 91 ? -0.699 -4.797 11.459 1.00 89.06 91 LEU A CA 1
ATOM 691 C C . LEU A 1 91 ? 0.030 -6.092 11.846 1.00 89.06 91 LEU A C 1
ATOM 693 O O . LEU A 1 91 ? 0.184 -6.378 13.036 1.00 89.06 91 LEU A O 1
ATOM 697 N N . SER A 1 92 ? 0.431 -6.907 10.869 1.00 85.62 92 SER A N 1
ATOM 698 C CA . SER A 1 92 ? 1.177 -8.141 11.119 1.00 85.62 92 SER A CA 1
ATOM 699 C C . SER A 1 92 ? 2.655 -7.895 11.420 1.00 85.62 92 SER A C 1
ATOM 701 O O . SER A 1 92 ? 3.206 -8.582 12.281 1.00 85.62 92 SER A O 1
ATOM 703 N N . ILE A 1 93 ? 3.264 -6.908 10.753 1.00 83.44 93 ILE A N 1
ATOM 704 C CA . ILE A 1 93 ? 4.695 -6.606 10.869 1.00 83.44 93 ILE A CA 1
ATOM 705 C C . ILE A 1 93 ? 4.992 -5.543 11.919 1.00 83.44 93 ILE A C 1
ATOM 707 O O . ILE A 1 93 ? 6.103 -5.532 12.444 1.00 83.44 93 ILE A O 1
ATOM 711 N N . LEU A 1 94 ? 4.043 -4.638 12.208 1.00 82.12 94 LEU A N 1
ATOM 712 C CA . LEU A 1 94 ? 4.276 -3.533 13.131 1.00 82.12 94 LEU A CA 1
ATOM 713 C C . LEU A 1 94 ? 4.674 -4.108 14.493 1.00 82.12 94 LEU A C 1
ATOM 715 O O . LEU A 1 94 ? 3.862 -4.766 15.157 1.00 82.12 94 LEU A O 1
ATOM 719 N N . PRO A 1 95 ? 5.932 -3.896 14.917 1.00 69.25 95 PRO A N 1
ATOM 720 C CA . PRO A 1 95 ? 6.457 -4.567 16.083 1.00 69.25 95 PRO A CA 1
ATOM 721 C C . PRO A 1 95 ? 5.715 -4.075 17.320 1.00 69.25 95 PRO A C 1
ATOM 723 O O . PRO A 1 95 ? 5.632 -2.878 17.610 1.00 69.25 95 PRO A O 1
ATOM 726 N N . TYR A 1 96 ? 5.205 -5.034 18.086 1.00 60.66 96 TYR A N 1
ATOM 727 C CA . TYR A 1 96 ? 4.530 -4.762 19.351 1.00 60.66 96 TYR A CA 1
ATOM 728 C C . TYR A 1 96 ? 5.491 -4.254 20.439 1.00 60.66 96 TYR A C 1
ATOM 730 O O . TYR A 1 96 ? 5.044 -3.666 21.419 1.00 60.66 96 TYR A O 1
ATOM 738 N N . ARG A 1 97 ? 6.800 -4.508 20.286 1.00 54.19 97 ARG A N 1
ATOM 739 C CA . ARG A 1 97 ? 7.840 -4.207 21.286 1.00 54.19 97 ARG A CA 1
ATOM 740 C C . ARG A 1 97 ? 8.955 -3.273 20.810 1.00 54.19 97 ARG A C 1
ATOM 742 O O . ARG A 1 97 ? 9.785 -2.911 21.630 1.00 54.19 97 ARG A O 1
ATOM 749 N N . ALA A 1 98 ? 9.023 -2.923 19.523 1.00 58.88 98 ALA A N 1
ATOM 750 C CA . ALA A 1 98 ? 10.041 -1.978 19.070 1.00 58.88 98 ALA A CA 1
ATOM 751 C C . ALA A 1 98 ? 9.511 -0.553 19.248 1.00 58.88 98 ALA A C 1
ATOM 753 O O . ALA A 1 98 ? 8.542 -0.145 18.592 1.00 58.88 98 ALA A O 1
ATOM 754 N N . ASP A 1 99 ? 10.147 0.176 20.155 1.00 58.75 99 ASP A N 1
ATOM 755 C CA . ASP A 1 99 ? 9.923 1.599 20.359 1.00 58.75 99 ASP A CA 1
ATOM 756 C C . ASP A 1 99 ? 10.735 2.393 19.330 1.00 58.75 99 ASP A C 1
ATOM 758 O O . ASP A 1 99 ? 11.878 2.054 19.020 1.00 58.75 99 ASP A O 1
ATOM 762 N N . GLY A 1 100 ? 10.137 3.441 18.761 1.00 67.75 100 GLY A N 1
ATOM 763 C CA . GLY A 1 100 ? 10.811 4.286 17.780 1.00 67.75 100 GLY A CA 1
ATOM 764 C C . GLY A 1 100 ? 9.852 5.106 16.925 1.00 67.75 100 GLY A C 1
ATOM 765 O O . GLY A 1 100 ? 8.778 4.633 16.547 1.00 67.75 100 GLY A O 1
ATOM 766 N N . ARG A 1 101 ? 10.285 6.326 16.578 1.00 70.69 101 ARG A N 1
ATOM 767 C CA . ARG A 1 101 ? 9.527 7.284 15.751 1.00 70.69 101 ARG A CA 1
ATOM 768 C C . ARG A 1 101 ? 8.984 6.685 14.441 1.00 70.69 101 ARG A C 1
ATOM 770 O O . ARG A 1 101 ? 7.800 6.886 14.187 1.00 70.69 101 ARG A O 1
ATOM 777 N N . PRO A 1 102 ? 9.742 5.865 13.677 1.00 78.50 102 PRO A N 1
ATOM 778 C CA . PRO A 1 102 ? 9.240 5.323 12.409 1.00 78.50 102 PRO A CA 1
ATOM 779 C C . PRO A 1 102 ? 8.000 4.437 12.572 1.00 78.50 102 PRO A C 1
ATOM 781 O O . PRO A 1 102 ? 7.128 4.399 11.708 1.00 78.50 102 PRO A O 1
ATOM 784 N N . VAL A 1 103 ? 7.896 3.717 13.692 1.00 81.19 103 VAL A N 1
ATOM 785 C CA . VAL A 1 103 ? 6.764 2.818 13.932 1.00 81.19 103 VAL A CA 1
ATOM 786 C C . VAL A 1 10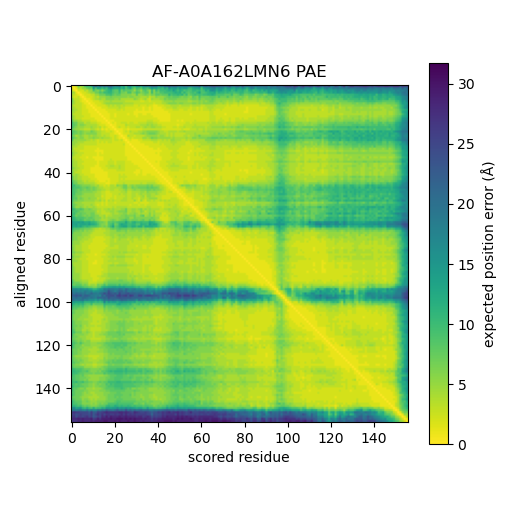3 ? 5.518 3.607 14.336 1.00 81.19 103 VAL A C 1
ATOM 788 O O . VAL A 1 103 ? 4.413 3.257 13.924 1.00 81.19 103 VAL A O 1
ATOM 791 N N . ASP A 1 104 ? 5.691 4.691 15.097 1.00 85.62 104 ASP A N 1
ATOM 792 C CA . ASP A 1 104 ? 4.599 5.604 15.446 1.00 85.62 104 ASP A CA 1
ATOM 793 C C . ASP A 1 104 ? 4.085 6.366 14.220 1.00 85.62 104 ASP A C 1
ATOM 795 O O . ASP A 1 104 ? 2.874 6.500 14.056 1.00 85.62 104 ASP A O 1
ATOM 799 N N . GLU A 1 105 ? 4.975 6.800 13.327 1.00 85.94 105 GLU A N 1
ATOM 800 C CA . GLU A 1 105 ? 4.613 7.451 12.062 1.00 85.94 105 GLU A CA 1
ATOM 801 C C . GLU A 1 105 ? 3.775 6.526 11.175 1.00 85.94 105 GLU A C 1
ATOM 803 O O . GLU A 1 105 ? 2.684 6.901 10.745 1.00 85.94 105 GLU A O 1
ATOM 808 N N . VAL A 1 106 ? 4.220 5.283 10.961 1.00 87.75 106 VAL A N 1
ATOM 809 C CA . VAL A 1 106 ? 3.455 4.297 10.181 1.00 87.75 106 VAL A CA 1
ATOM 810 C C . VAL A 1 106 ? 2.118 3.977 10.854 1.00 87.75 106 VAL A C 1
ATOM 812 O O . VAL A 1 106 ? 1.090 3.903 10.179 1.00 87.75 106 VAL A O 1
ATOM 815 N N . ALA A 1 107 ? 2.097 3.824 12.180 1.00 88.56 107 ALA A N 1
ATOM 816 C CA . ALA A 1 107 ? 0.868 3.557 12.919 1.00 88.56 107 ALA A CA 1
ATOM 817 C C . ALA A 1 107 ? -0.125 4.734 12.854 1.00 88.56 107 ALA A C 1
ATOM 819 O O . ALA A 1 107 ? -1.329 4.507 12.760 1.00 88.56 107 ALA A O 1
ATOM 820 N N . LEU A 1 108 ? 0.354 5.981 12.856 1.00 89.44 108 LEU A N 1
ATOM 821 C CA . LEU A 1 108 ? -0.480 7.165 12.641 1.00 89.44 108 LEU A CA 1
ATOM 822 C C . LEU A 1 108 ? -0.990 7.248 11.202 1.00 89.44 108 LEU A C 1
ATOM 824 O O . LEU A 1 108 ? -2.156 7.574 10.985 1.00 89.44 108 LEU A O 1
ATOM 828 N N . LEU A 1 109 ? -0.144 6.935 10.217 1.00 90.25 109 LEU A N 1
ATOM 829 C CA . LEU A 1 109 ? -0.554 6.891 8.817 1.00 90.25 109 LEU A CA 1
ATOM 830 C C . LEU A 1 109 ? -1.650 5.848 8.595 1.00 90.25 109 LEU A C 1
ATOM 832 O O . LEU A 1 109 ? -2.616 6.159 7.908 1.00 90.25 109 LEU A O 1
ATOM 836 N N . LEU A 1 110 ? -1.573 4.676 9.234 1.00 90.94 110 LEU A N 1
ATOM 837 C CA . LEU A 1 110 ? -2.621 3.649 9.168 1.00 90.94 110 LEU A CA 1
ATOM 838 C C . LEU A 1 110 ? -4.010 4.166 9.563 1.00 90.94 110 LEU A C 1
ATOM 840 O O . LEU A 1 110 ? -4.999 3.737 8.973 1.00 90.94 110 LEU A O 1
ATOM 844 N N . LEU A 1 111 ? -4.106 5.101 10.515 1.00 91.75 111 LEU A N 1
ATOM 845 C CA . LEU A 1 111 ? -5.393 5.671 10.937 1.00 91.75 111 LEU A CA 1
ATOM 846 C C . LEU A 1 111 ? -6.087 6.482 9.833 1.00 91.75 111 LEU A C 1
ATOM 848 O O . LEU A 1 111 ? -7.288 6.722 9.924 1.00 91.75 111 LEU A O 1
ATOM 852 N N . LYS A 1 112 ? -5.358 6.880 8.782 1.00 91.06 112 LYS A N 1
ATOM 853 C CA . LYS A 1 112 ? -5.929 7.559 7.611 1.00 91.06 112 LYS A CA 1
ATOM 854 C C . LYS A 1 112 ? -6.698 6.608 6.688 1.00 91.06 112 LYS A C 1
ATOM 856 O O . LYS A 1 112 ? -7.398 7.081 5.795 1.00 91.06 112 LYS A O 1
ATOM 861 N N . ALA A 1 113 ? -6.570 5.292 6.868 1.00 92.88 113 ALA A N 1
ATOM 862 C CA . ALA A 1 113 ? -7.296 4.319 6.063 1.00 92.88 113 ALA A CA 1
ATOM 863 C C . ALA A 1 113 ? -8.818 4.439 6.290 1.00 92.88 113 ALA A C 1
ATOM 865 O O . ALA A 1 113 ? -9.248 4.588 7.440 1.00 92.88 113 ALA A O 1
ATOM 866 N N . PRO A 1 114 ? -9.660 4.316 5.243 1.00 91.25 114 PRO A N 1
ATOM 867 C CA . PRO A 1 114 ? -11.109 4.355 5.391 1.00 91.25 114 PRO A CA 1
ATOM 868 C C . PRO A 1 114 ? -11.591 3.332 6.416 1.00 91.25 114 PRO A C 1
ATOM 870 O O . PRO A 1 114 ? -11.285 2.145 6.313 1.00 91.25 114 PRO A O 1
ATOM 873 N N . ALA A 1 115 ? -12.413 3.762 7.375 1.00 88.50 115 ALA A N 1
ATOM 874 C CA . ALA A 1 115 ? -12.902 2.882 8.435 1.00 88.50 115 ALA A CA 1
ATOM 875 C C . ALA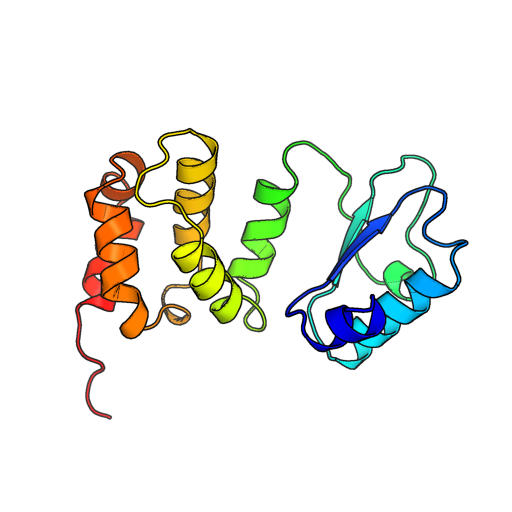 A 1 115 ? -13.635 1.639 7.889 1.00 88.50 115 ALA A C 1
ATOM 877 O O . ALA A 1 115 ? -13.727 0.627 8.577 1.00 88.50 115 ALA A O 1
ATOM 878 N N . THR A 1 116 ? -14.220 1.707 6.689 1.00 89.62 116 THR A N 1
ATOM 879 C CA . THR A 1 116 ? -14.911 0.597 5.999 1.00 89.62 116 THR A CA 1
ATOM 880 C C . THR A 1 116 ? -13.974 -0.504 5.501 1.00 89.62 116 THR A C 1
ATOM 882 O O . THR A 1 116 ? -14.436 -1.610 5.233 1.00 89.62 116 THR A O 1
ATOM 885 N N . ALA A 1 117 ? -12.675 -0.229 5.379 1.00 92.06 117 ALA A N 1
ATOM 886 C CA . ALA A 1 117 ? -11.689 -1.214 4.954 1.00 92.06 117 ALA A CA 1
ATOM 887 C C . ALA A 1 117 ? -11.191 -2.113 6.098 1.00 92.06 117 ALA A C 1
ATOM 889 O O . ALA A 1 117 ? -10.618 -3.172 5.837 1.00 92.06 117 ALA A O 1
ATOM 890 N N . TRP A 1 118 ? -11.419 -1.703 7.346 1.00 92.50 118 TRP A N 1
ATOM 891 C CA . TRP A 1 118 ? -11.036 -2.455 8.534 1.00 92.50 118 TRP A CA 1
ATOM 892 C C . TRP A 1 118 ? -12.005 -3.604 8.810 1.00 92.50 118 TR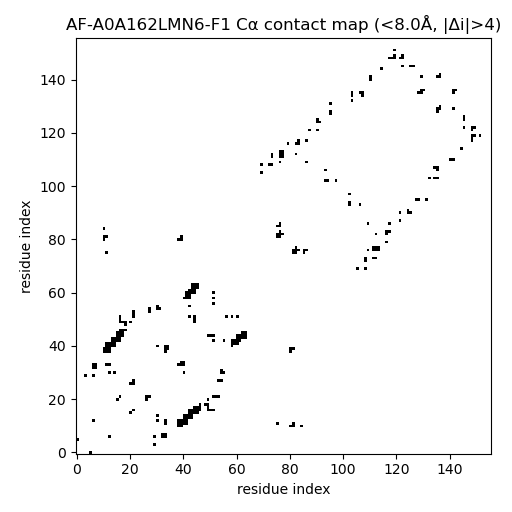P A C 1
ATOM 894 O O . TRP A 1 118 ? -13.213 -3.479 8.605 1.00 92.50 118 TRP A O 1
ATOM 904 N N . GLN A 1 119 ? -11.470 -4.717 9.304 1.00 90.44 119 GLN A N 1
ATOM 905 C CA . GLN A 1 119 ? -12.225 -5.937 9.589 1.00 90.44 119 GLN A CA 1
ATOM 906 C C . GLN A 1 119 ? -12.238 -6.233 11.089 1.00 90.44 119 GLN A C 1
ATOM 908 O O . GLN A 1 119 ? -11.230 -6.041 11.765 1.00 90.44 119 GLN A O 1
ATOM 913 N N . THR A 1 120 ? -13.338 -6.783 11.607 1.00 87.31 120 THR A N 1
ATOM 914 C CA . THR A 1 120 ? -13.470 -7.161 13.028 1.00 87.31 120 THR A CA 1
ATOM 915 C C . THR A 1 120 ? -12.371 -8.128 13.482 1.00 87.31 120 THR A C 1
ATOM 917 O O . THR A 1 120 ? -11.880 -8.027 14.601 1.00 87.31 120 THR A O 1
ATOM 920 N N . THR A 1 121 ? -11.882 -8.995 12.589 1.00 88.69 121 THR A N 1
ATOM 921 C CA . THR A 1 121 ? -10.738 -9.898 12.834 1.00 88.69 121 THR A CA 1
ATOM 922 C C . THR A 1 121 ? -9.438 -9.162 13.185 1.00 88.69 121 THR A C 1
ATOM 924 O O . THR A 1 121 ? -8.542 -9.733 13.805 1.00 88.69 121 THR A O 1
ATOM 927 N N . GLN A 1 122 ? -9.316 -7.884 12.820 1.00 90.88 122 GLN A N 1
ATOM 928 C CA . GLN A 1 122 ? -8.155 -7.042 13.109 1.00 90.88 122 GLN A CA 1
ATOM 929 C C . GLN A 1 122 ? -8.257 -6.345 14.475 1.00 90.88 122 GLN A C 1
ATOM 931 O O . GLN A 1 122 ? -7.264 -5.765 14.922 1.00 90.88 122 GLN A O 1
ATOM 936 N N . LYS A 1 123 ? -9.414 -6.425 15.157 1.00 89.44 123 LYS A N 1
ATOM 937 C CA . LYS A 1 123 ? -9.687 -5.771 16.449 1.00 89.44 123 LYS A CA 1
ATOM 938 C C . LYS A 1 123 ? -8.601 -6.060 17.476 1.00 89.44 123 LYS A C 1
ATOM 940 O O . LYS A 1 123 ? -8.057 -5.124 18.051 1.00 89.44 123 LYS A O 1
ATOM 945 N N . ASP A 1 124 ? -8.234 -7.323 17.668 1.00 88.88 124 ASP A N 1
ATOM 946 C CA . ASP A 1 124 ? -7.266 -7.709 18.701 1.00 88.88 124 ASP A CA 1
ATOM 947 C C . ASP A 1 124 ? -5.875 -7.130 18.437 1.00 88.88 124 ASP A C 1
ATOM 949 O O . ASP A 1 124 ? -5.207 -6.630 19.347 1.00 88.88 124 ASP A O 1
ATOM 953 N N . ARG A 1 125 ? -5.428 -7.165 17.175 1.00 89.56 125 ARG A N 1
ATOM 954 C CA . ARG A 1 125 ? -4.129 -6.607 16.771 1.00 89.56 125 ARG A CA 1
ATOM 955 C C . ARG A 1 125 ? -4.122 -5.087 16.890 1.00 89.56 125 ARG A C 1
ATOM 957 O O . ARG A 1 125 ? -3.160 -4.525 17.412 1.00 89.56 125 ARG A O 1
ATOM 964 N N . PHE A 1 126 ? -5.197 -4.430 16.465 1.00 91.25 126 PHE A N 1
ATOM 965 C CA . PHE A 1 126 ? -5.319 -2.982 16.576 1.00 91.25 126 PHE A CA 1
ATOM 966 C C . PHE A 1 126 ? -5.441 -2.520 18.035 1.00 91.25 126 PHE A C 1
ATOM 968 O O . PHE A 1 126 ? -4.741 -1.598 18.437 1.00 91.25 126 PHE A O 1
ATOM 975 N N . SER A 1 127 ? -6.240 -3.199 18.863 1.00 90.31 127 SER A N 1
ATOM 976 C CA . SER A 1 127 ? -6.368 -2.936 20.305 1.00 90.31 127 SER A CA 1
ATOM 977 C C . SER A 1 127 ? -5.008 -3.013 21.005 1.00 90.31 127 SER A C 1
ATOM 979 O O . SER A 1 127 ? -4.620 -2.117 21.758 1.00 90.31 127 SER A O 1
ATOM 981 N N . ARG A 1 128 ? -4.213 -4.037 20.679 1.00 88.81 128 ARG A N 1
ATOM 982 C CA . ARG A 1 128 ? -2.829 -4.175 21.147 1.00 88.81 128 ARG A CA 1
ATOM 983 C C . ARG A 1 128 ? -1.959 -2.974 20.765 1.00 88.81 128 ARG A C 1
ATOM 985 O O . ARG A 1 128 ? -1.252 -2.456 21.631 1.00 88.81 128 ARG A O 1
ATOM 992 N N . LEU A 1 129 ? -2.017 -2.536 19.506 1.00 88.19 129 LEU A N 1
ATOM 993 C CA . LEU A 1 129 ? -1.293 -1.359 19.016 1.00 88.19 129 LEU A CA 1
ATOM 994 C C . LEU A 1 129 ? -1.732 -0.084 19.758 1.00 88.19 129 LEU A C 1
ATOM 996 O O . LEU A 1 129 ? -0.888 0.654 20.266 1.00 88.19 129 LEU A O 1
ATOM 1000 N N . TYR A 1 130 ? -3.045 0.121 19.884 1.00 90.12 130 TYR A N 1
ATOM 1001 C CA . TYR A 1 130 ? -3.673 1.247 20.571 1.00 90.12 130 TYR A CA 1
ATOM 1002 C C . TYR A 1 130 ? -3.225 1.355 22.036 1.00 90.12 130 TYR A C 1
ATOM 1004 O O . TYR A 1 130 ? -2.770 2.410 22.475 1.00 90.12 130 TYR A O 1
ATOM 1012 N N . HIS A 1 131 ? -3.286 0.261 22.805 1.00 88.38 131 HIS A N 1
ATOM 1013 C CA . HIS A 1 131 ? -2.951 0.299 24.232 1.00 88.38 131 HIS A CA 1
ATOM 1014 C C . HIS A 1 131 ? -1.451 0.457 24.506 1.00 88.38 131 HIS A C 1
ATOM 1016 O O . HIS A 1 131 ? -1.079 1.036 25.534 1.00 88.38 131 HIS A O 1
ATOM 1022 N N . ARG A 1 132 ? -0.583 -0.042 23.617 1.00 85.75 132 ARG A N 1
ATOM 1023 C CA . ARG A 1 132 ? 0.873 0.041 23.802 1.00 85.75 132 ARG A CA 1
ATOM 1024 C C . ARG A 1 132 ? 1.481 1.348 23.333 1.00 85.75 132 ARG A C 1
ATOM 1026 O O . ARG A 1 132 ? 2.494 1.738 23.899 1.00 85.75 132 ARG A O 1
ATOM 1033 N N . ARG A 1 133 ? 0.884 2.034 22.356 1.00 86.12 133 ARG A N 1
ATOM 1034 C CA . ARG A 1 133 ? 1.466 3.250 21.774 1.00 86.12 133 ARG A CA 1
ATOM 1035 C C . ARG A 1 133 ? 0.743 4.504 22.267 1.00 86.12 133 ARG A C 1
ATOM 1037 O O . ARG A 1 133 ? -0.382 4.765 21.835 1.00 86.12 133 ARG A O 1
ATOM 1044 N N . PRO A 1 134 ? 1.372 5.332 23.127 1.00 88.44 134 PRO A N 1
ATOM 1045 C CA . PRO A 1 134 ? 0.760 6.566 23.620 1.00 88.44 134 PRO A CA 1
ATOM 1046 C C . PRO A 1 134 ? 0.324 7.518 22.503 1.00 88.44 134 PRO A C 1
ATOM 1048 O O . PRO A 1 134 ? -0.710 8.165 22.638 1.00 88.44 134 PRO A O 1
ATOM 1051 N N . VAL A 1 135 ? 1.084 7.582 21.405 1.00 88.50 135 VAL A N 1
ATOM 1052 C CA . VAL A 1 135 ? 0.790 8.434 20.243 1.00 88.50 135 VAL A CA 1
ATOM 1053 C C . VAL A 1 135 ? -0.535 8.040 19.579 1.00 88.50 135 VAL A C 1
ATOM 1055 O O . VAL A 1 135 ? -1.345 8.909 19.270 1.00 88.50 135 VAL A O 1
ATOM 1058 N N . ILE A 1 136 ? -0.802 6.738 19.445 1.00 89.94 136 ILE A N 1
ATOM 1059 C CA . ILE A 1 136 ? -2.054 6.223 18.872 1.00 89.94 136 ILE A CA 1
ATOM 1060 C C . ILE A 1 136 ? -3.225 6.449 19.822 1.00 89.94 136 ILE A C 1
ATOM 1062 O O . ILE A 1 136 ? -4.259 6.952 19.399 1.00 89.94 136 ILE A O 1
ATOM 1066 N N . ARG A 1 137 ? -3.055 6.164 21.117 1.00 90.44 137 ARG A N 1
ATOM 1067 C CA . ARG A 1 137 ? -4.100 6.379 22.133 1.00 90.44 137 ARG A CA 1
ATOM 1068 C C . ARG A 1 137 ? -4.554 7.837 22.247 1.00 90.44 137 ARG A C 1
ATOM 1070 O O . ARG A 1 137 ? -5.708 8.0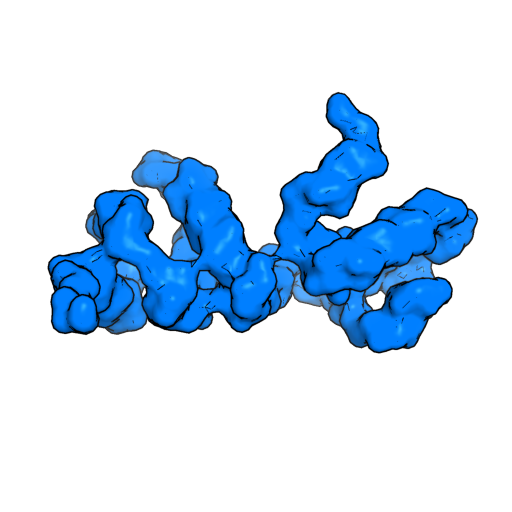92 22.560 1.00 90.44 137 ARG A O 1
ATOM 1077 N N . LYS A 1 138 ? -3.660 8.796 21.996 1.00 90.94 138 LYS A N 1
ATOM 1078 C CA . LYS A 1 138 ? -3.996 10.229 21.988 1.00 90.94 138 LYS A CA 1
ATOM 1079 C C . LYS A 1 138 ? -4.797 10.659 20.751 1.00 90.94 138 LYS A C 1
ATOM 1081 O O . LYS A 1 138 ? -5.297 11.778 20.736 1.00 90.94 138 LYS A O 1
ATOM 1086 N N . SER A 1 139 ? -4.914 9.813 19.724 1.00 91.00 139 SER A N 1
ATOM 1087 C CA . SER A 1 139 ? -5.653 10.129 18.500 1.00 91.00 139 SER A CA 1
ATOM 1088 C C . SER A 1 139 ? -7.156 9.850 18.659 1.00 91.00 139 SER A C 1
ATOM 1090 O O . SER A 1 139 ? -7.537 8.696 18.876 1.00 91.00 139 SER A O 1
ATOM 1092 N N . PRO A 1 140 ? -8.040 10.851 18.461 1.00 90.62 140 PRO A N 1
ATOM 1093 C CA . PRO A 1 140 ? -9.490 10.637 18.470 1.00 90.62 140 PRO A CA 1
ATOM 1094 C C . PRO A 1 140 ? -9.952 9.624 17.414 1.00 90.62 140 PRO A C 1
ATOM 1096 O O . PRO A 1 140 ? -10.848 8.821 17.663 1.00 90.62 140 PRO A O 1
ATOM 1099 N N . GLN A 1 141 ? -9.298 9.611 16.246 1.00 90.81 141 GLN A N 1
ATOM 1100 C CA . GLN A 1 141 ? -9.595 8.663 15.167 1.00 90.81 141 GLN A CA 1
ATOM 1101 C C . GLN A 1 141 ? -9.341 7.215 15.597 1.00 90.81 141 GLN A C 1
ATOM 1103 O O . GLN A 1 141 ? -10.093 6.319 15.217 1.00 90.81 141 GLN A O 1
ATOM 1108 N N . ALA A 1 142 ? -8.311 6.983 16.416 1.00 91.62 142 ALA A N 1
ATOM 1109 C CA . ALA A 1 142 ? -7.983 5.648 16.893 1.00 91.62 142 ALA A CA 1
ATOM 1110 C C . ALA A 1 142 ? -9.037 5.111 17.871 1.00 91.62 142 ALA A C 1
ATOM 1112 O O . ALA A 1 142 ? -9.387 3.936 17.789 1.00 91.62 142 ALA A O 1
ATOM 1113 N N . GLN A 1 143 ? -9.573 5.967 18.749 1.00 90.50 143 GLN A N 1
ATOM 1114 C CA . GLN A 1 143 ? -10.667 5.590 19.649 1.00 90.50 143 GLN A CA 1
ATOM 1115 C C . GLN A 1 143 ? -11.927 5.220 18.859 1.00 90.50 143 GLN A C 1
ATOM 1117 O O . GLN A 1 143 ? -12.469 4.136 19.046 1.00 90.50 143 GLN A O 1
ATOM 1122 N N . LEU A 1 144 ? -12.335 6.074 17.913 1.00 91.12 144 LEU A N 1
ATOM 1123 C CA . LEU A 1 144 ? -13.506 5.821 17.065 1.00 91.12 144 LEU A CA 1
ATOM 1124 C C . LEU A 1 144 ? -13.377 4.512 16.278 1.00 91.12 144 LEU A C 1
ATOM 1126 O O . LEU A 1 144 ? -14.345 3.764 16.134 1.00 91.12 144 LEU A O 1
ATOM 1130 N N . LEU A 1 145 ? -12.177 4.224 15.770 1.00 91.94 145 LEU A N 1
ATOM 1131 C CA . LEU A 1 145 ? -11.901 2.981 15.063 1.00 91.94 145 LEU A CA 1
ATOM 1132 C C . LEU A 1 145 ? -11.969 1.764 15.996 1.00 91.94 145 LEU A C 1
ATOM 1134 O O . LEU A 1 145 ? -12.544 0.747 15.612 1.00 91.94 145 LEU A O 1
ATOM 1138 N N . LEU A 1 146 ? -11.424 1.861 17.212 1.00 90.19 146 LEU A N 1
ATOM 1139 C CA . LEU A 1 146 ? -11.492 0.788 18.205 1.00 90.19 146 LEU A CA 1
ATOM 1140 C C . LEU A 1 146 ? -12.944 0.476 18.589 1.00 90.19 146 LEU A C 1
ATOM 1142 O O . LEU A 1 146 ? -13.332 -0.692 18.608 1.00 90.19 146 LEU A O 1
ATOM 1146 N N . ASP A 1 147 ? -13.751 1.513 18.819 1.00 89.81 147 ASP A N 1
ATOM 1147 C CA . ASP A 1 147 ? -15.173 1.377 19.135 1.00 89.81 147 ASP A CA 1
ATOM 1148 C C . ASP A 1 147 ? -15.930 0.727 17.974 1.00 89.81 147 ASP A C 1
ATOM 1150 O O . ASP A 1 147 ? -16.724 -0.190 18.182 1.00 89.81 147 ASP A O 1
ATOM 1154 N N . LYS A 1 148 ? -15.647 1.148 16.732 1.00 89.50 148 LYS A N 1
ATOM 1155 C CA . LYS A 1 148 ? -16.237 0.554 15.526 1.00 89.50 148 LYS A CA 1
ATOM 1156 C C . LYS A 1 148 ? -15.890 -0.928 15.394 1.00 89.50 148 LYS A C 1
ATOM 1158 O O . LYS A 1 148 ? -16.780 -1.731 15.144 1.00 89.50 148 LYS A O 1
ATOM 1163 N N . LEU A 1 149 ? -14.617 -1.283 15.558 1.00 88.56 149 LEU A N 1
ATOM 1164 C CA . LEU A 1 149 ? -14.146 -2.670 15.507 1.00 88.56 149 LEU A CA 1
ATOM 1165 C C . LEU A 1 149 ? -14.721 -3.522 16.645 1.00 88.56 149 LEU A C 1
ATOM 1167 O O . LEU A 1 149 ? -14.733 -4.745 16.548 1.00 88.56 149 LEU A O 1
ATOM 1171 N N . GLY A 1 150 ? -15.161 -2.886 17.733 1.00 79.50 150 GLY A N 1
ATOM 1172 C CA . GLY A 1 150 ? -15.777 -3.536 18.880 1.00 79.50 150 GLY A CA 1
ATOM 1173 C C . GLY A 1 150 ? -17.263 -3.845 18.739 1.00 79.50 150 GLY A C 1
ATOM 1174 O O . GLY A 1 150 ? -17.748 -4.664 19.516 1.00 79.50 150 GLY A O 1
ATOM 1175 N N . ARG A 1 151 ? -17.963 -3.235 17.777 1.00 72.75 151 ARG A N 1
ATOM 1176 C CA . ARG A 1 151 ? -19.374 -3.523 17.492 1.00 72.75 151 ARG A CA 1
ATOM 1177 C C . ARG A 1 151 ? -19.469 -4.794 16.649 1.00 72.75 151 ARG A C 1
ATOM 1179 O O . ARG A 1 151 ? -18.755 -4.922 15.655 1.00 72.75 151 ARG A O 1
ATOM 1186 N N . GLU A 1 152 ? -20.334 -5.727 17.042 1.00 54.59 152 GLU A N 1
ATOM 1187 C CA . GLU A 1 152 ? -20.672 -6.861 16.178 1.00 54.59 152 GLU A CA 1
ATOM 1188 C C . GLU A 1 152 ? -21.297 -6.341 14.872 1.00 54.59 152 GLU A C 1
ATOM 1190 O O . GLU A 1 152 ? -21.974 -5.304 14.896 1.00 54.59 152 GLU A O 1
ATOM 1195 N N . PRO A 1 153 ? -21.030 -6.981 13.716 1.00 55.09 153 PRO A N 1
ATOM 1196 C CA . PRO A 1 153 ? -21.732 -6.626 12.492 1.00 55.09 153 PRO A CA 1
ATOM 1197 C C . PRO A 1 153 ? -23.227 -6.797 12.758 1.00 55.09 153 PRO A C 1
ATOM 1199 O O . PRO A 1 153 ? -23.646 -7.863 13.195 1.00 55.09 153 PRO A O 1
ATOM 1202 N N . ALA A 1 154 ? -24.011 -5.737 12.549 1.00 47.19 154 ALA A N 1
ATOM 1203 C CA . ALA A 1 154 ? -25.461 -5.841 12.623 1.00 47.19 154 ALA A CA 1
ATOM 1204 C C . ALA A 1 154 ? -25.887 -6.977 11.687 1.00 47.19 154 ALA A C 1
ATOM 1206 O O . ALA A 1 154 ? -25.544 -6.936 10.502 1.00 47.19 154 ALA A O 1
ATOM 1207 N N . GLU A 1 155 ? -26.539 -8.000 12.242 1.00 39.16 155 GLU A N 1
ATOM 1208 C CA . GLU A 1 155 ? -27.160 -9.071 11.469 1.00 39.16 155 GLU A CA 1
ATOM 1209 C C . GLU A 1 155 ? -28.015 -8.419 10.375 1.00 39.16 155 GLU A C 1
ATOM 1211 O O . GLU A 1 155 ? -28.883 -7.590 10.665 1.00 39.16 155 GLU A O 1
ATOM 1216 N N . ALA A 1 156 ? -27.672 -8.716 9.123 1.00 37.75 156 ALA A N 1
ATOM 1217 C CA . ALA A 1 156 ? -28.427 -8.326 7.941 1.00 37.75 156 ALA A CA 1
ATOM 1218 C C . ALA A 1 156 ? -29.298 -9.500 7.502 1.00 37.75 156 ALA A C 1
ATOM 1220 O O . ALA A 1 156 ? -28.785 -10.643 7.556 1.00 37.75 156 ALA A O 1
#

pLDDT: mean 85.95, std 10.59, range [37.75, 95.81]

Secondary structure (DSSP, 8-state):
--HHHHHHH-S-EEEEE-TTTTT-HHHHHHHHHHHHTT--EEEEE--SS----GGGGGSPEEE--S-HHHHHHHHHTTSTTTHHHHHHHHHHHS-SS--SHHHHHHHHHHTTS-GGG--GGGHHHHHHHHHH-HHHHT-HHHHHHHHHHHSPPPP-

Organism: NCBI:txid171437

Radius of gyration: 18.15 Å; Cα contacts (8 Å, |Δi|>4): 172; chains: 1; bounding box: 47×31×47 Å